Protein AF-A0A1G9CYZ0-F1 (afdb_monomer_lite)

Sequence (69 aa):
MQDELENLKEQVKSLLSDCLNQWLQSLSQDHPNDILARLSQMALQLSTAHTALHTASALCATPSGDGSS

Secondary structure (DSSP, 8-state):
-HHHHHHHHHHHHHHHHHHHHHHHHHHTSS-HHHHHHHHHHHHHHHHHHHHHHHHHHHHHTS-------

Organism: NCBI:txid137658

Foldseek 3Di:
DVVVLVVLVVVLVVLVVVLVVVLVVLVPDPDVVVSVVSNVVSVVVNVVSVVVNVVVVVVVPPDCDDDDD

pLDDT: mean 74.24, std 10.12, range [46.69, 86.5]

Radius of gyration: 17.85 Å; chains: 1; bounding box: 33×15×64 Å

Structure (mmCIF, N/CA/C/O backbone):
data_AF-A0A1G9CYZ0-F1
#
_entry.id   AF-A0A1G9CYZ0-F1
#
loop_
_atom_site.group_PDB
_atom_site.id
_atom_site.type_symbol
_atom_site.label_atom_id
_atom_site.label_alt_id
_atom_site.label_comp_id
_atom_site.label_asym_id
_atom_site.label_entity_id
_atom_site.label_seq_id
_atom_site.pdbx_PDB_ins_code
_atom_site.Cartn_x
_atom_site.Cartn_y
_atom_site.Cartn_z
_atom_site.occupancy
_atom_site.B_iso_or_equiv
_atom_site.auth_seq_id
_atom_site.auth_comp_id
_atom_site.auth_asym_id
_atom_site.auth_atom_id
_atom_site.pdbx_PDB_model_num
ATOM 1 N N . MET A 1 1 ? -11.463 2.356 19.594 1.00 59.41 1 MET A N 1
ATOM 2 C CA . MET A 1 1 ? -10.937 0.999 19.329 1.00 59.41 1 MET A CA 1
ATOM 3 C C . MET A 1 1 ? -11.464 0.381 18.039 1.00 59.41 1 MET A C 1
ATOM 5 O O . MET A 1 1 ? -10.644 0.128 17.171 1.00 59.41 1 MET A O 1
ATOM 9 N N . GLN A 1 2 ? -12.772 0.137 17.856 1.00 67.69 2 GLN A N 1
ATOM 10 C CA . GLN A 1 2 ? -13.260 -0.506 16.618 1.00 67.69 2 GLN A CA 1
ATOM 11 C C . GLN A 1 2 ? -13.061 0.373 15.366 1.00 67.69 2 GLN A C 1
ATOM 13 O O . GLN A 1 2 ? -12.552 -0.114 14.361 1.00 67.69 2 GLN A O 1
ATOM 18 N N . ASP A 1 3 ? -13.345 1.675 15.460 1.00 76.44 3 ASP A N 1
ATOM 19 C CA . ASP A 1 3 ? -13.124 2.623 14.354 1.00 76.44 3 ASP A CA 1
ATOM 20 C C . ASP A 1 3 ? -11.633 2.835 14.033 1.00 76.44 3 ASP A C 1
ATOM 22 O O . ASP A 1 3 ? -11.249 2.988 12.878 1.00 76.44 3 ASP A O 1
ATOM 26 N N . GLU A 1 4 ? -10.764 2.795 15.047 1.00 76.94 4 GLU A N 1
ATOM 27 C CA . GLU A 1 4 ? -9.307 2.905 14.873 1.00 76.94 4 GLU A CA 1
ATOM 28 C C . GLU A 1 4 ? -8.726 1.662 14.192 1.00 76.94 4 GLU A C 1
ATOM 30 O O . GLU A 1 4 ? -7.817 1.776 13.372 1.00 76.94 4 GLU A O 1
ATOM 35 N N . LEU A 1 5 ? -9.272 0.482 14.499 1.00 74.88 5 LEU A N 1
ATOM 36 C CA . LEU A 1 5 ? -8.879 -0.773 13.869 1.00 74.88 5 LEU A CA 1
ATOM 37 C C . LEU A 1 5 ? -9.317 -0.831 12.400 1.00 74.88 5 LEU A C 1
ATOM 39 O O . LEU A 1 5 ? -8.534 -1.254 11.550 1.00 74.88 5 LEU A O 1
ATOM 43 N N . GLU A 1 6 ? -10.537 -0.386 12.084 1.00 77.44 6 GLU A N 1
ATOM 44 C CA . GLU A 1 6 ? -10.996 -0.289 10.692 1.00 77.44 6 GLU A CA 1
ATOM 45 C C . GLU A 1 6 ? -10.187 0.752 9.905 1.00 77.44 6 GLU A C 1
ATOM 47 O O . GLU A 1 6 ? -9.751 0.463 8.791 1.00 77.44 6 GLU A O 1
ATOM 52 N N . ASN A 1 7 ? -9.862 1.898 10.510 1.00 81.12 7 ASN A N 1
ATOM 53 C CA . ASN A 1 7 ? -8.981 2.895 9.899 1.00 81.12 7 ASN A CA 1
ATOM 54 C C . ASN A 1 7 ? -7.569 2.330 9.640 1.00 81.12 7 ASN A C 1
ATOM 56 O O . ASN A 1 7 ? -7.023 2.460 8.544 1.00 81.12 7 ASN A O 1
ATOM 60 N N . LEU A 1 8 ? -6.981 1.624 10.611 1.00 78.69 8 LEU A N 1
ATOM 61 C CA . LEU A 1 8 ? -5.676 0.981 10.439 1.00 78.69 8 LEU A CA 1
ATOM 62 C C . LEU A 1 8 ? -5.705 -0.075 9.323 1.00 78.69 8 LEU A C 1
ATOM 64 O O . LEU A 1 8 ? -4.775 -0.174 8.524 1.00 78.69 8 LEU A O 1
ATOM 68 N N . LYS A 1 9 ? -6.791 -0.843 9.226 1.00 77.94 9 LYS A N 1
ATOM 69 C CA . LYS A 1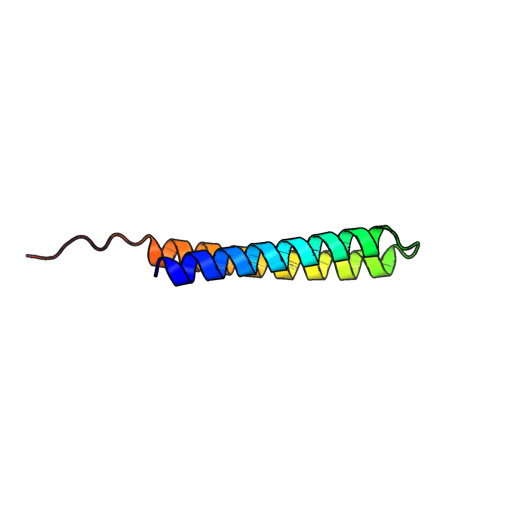 9 ? -7.006 -1.837 8.168 1.00 77.94 9 LYS A CA 1
ATOM 70 C C . LYS A 1 9 ? -7.131 -1.193 6.786 1.00 77.94 9 LYS A C 1
ATOM 72 O O . LYS A 1 9 ? -6.584 -1.737 5.827 1.00 77.94 9 LYS A O 1
ATOM 77 N N . GLU A 1 10 ? -7.804 -0.053 6.661 1.00 83.56 10 GLU A N 1
ATOM 78 C CA . GLU A 1 10 ? -7.847 0.712 5.408 1.00 83.56 10 GLU A CA 1
ATOM 79 C C . GLU A 1 10 ? -6.470 1.264 5.025 1.00 83.56 10 GLU A C 1
ATOM 81 O O . GLU A 1 10 ? -6.046 1.099 3.879 1.00 83.56 10 GLU A O 1
ATOM 86 N N . GLN A 1 11 ? -5.722 1.814 5.983 1.00 81.56 11 GLN A N 1
ATOM 87 C CA . GLN A 1 11 ? -4.356 2.297 5.752 1.00 81.56 11 GLN A CA 1
ATOM 88 C C . GLN A 1 11 ? -3.417 1.172 5.297 1.00 81.56 11 GLN A C 1
ATOM 90 O O . GLN A 1 11 ? -2.656 1.345 4.344 1.00 81.56 11 GLN A O 1
ATOM 95 N N . VAL A 1 12 ? -3.506 -0.011 5.913 1.00 80.94 12 VAL A N 1
ATOM 96 C CA . VAL A 1 12 ? -2.716 -1.188 5.516 1.00 80.94 12 VAL A CA 1
ATOM 97 C C . VAL A 1 12 ? -3.099 -1.667 4.114 1.00 80.94 12 VAL A C 1
ATOM 99 O O . VAL A 1 1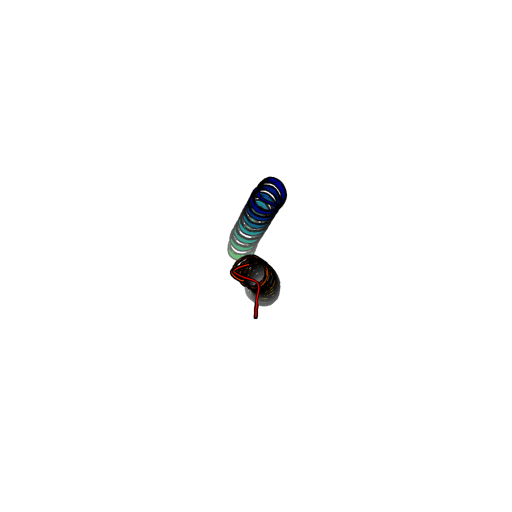2 ? -2.214 -1.991 3.323 1.00 80.94 12 VAL A O 1
ATOM 102 N N . LYS A 1 13 ? -4.393 -1.677 3.765 1.00 81.69 13 LYS A N 1
ATOM 103 C CA . LYS A 1 13 ? -4.846 -2.016 2.405 1.00 81.69 13 LYS A CA 1
ATOM 104 C C . LYS A 1 13 ? -4.317 -1.031 1.364 1.00 81.69 13 LYS A C 1
ATOM 106 O O . LYS A 1 13 ? -3.853 -1.469 0.313 1.00 81.69 13 LYS A O 1
ATOM 111 N N . SER A 1 14 ? -4.363 0.269 1.657 1.00 86.50 14 SER A N 1
ATOM 112 C CA . SER A 1 14 ? -3.824 1.308 0.773 1.00 86.50 14 SER A CA 1
ATOM 113 C C . SER A 1 14 ? -2.325 1.115 0.559 1.00 86.50 14 SER A C 1
ATOM 115 O O . SER A 1 14 ? -1.867 1.041 -0.578 1.00 86.50 14 SER A O 1
ATOM 117 N N . LEU A 1 15 ? -1.571 0.927 1.646 1.00 83.31 15 LEU A N 1
ATOM 118 C CA . LEU A 1 15 ? -0.127 0.713 1.593 1.00 83.31 15 LEU A CA 1
ATOM 119 C C . LEU A 1 15 ? 0.244 -0.546 0.793 1.00 83.31 15 LEU A C 1
ATOM 121 O O . LEU A 1 15 ? 1.202 -0.535 0.019 1.00 83.31 15 LEU A O 1
ATOM 125 N N . LEU A 1 16 ? -0.523 -1.628 0.959 1.00 83.12 16 LEU A N 1
ATOM 126 C CA . LEU A 1 16 ? -0.335 -2.869 0.211 1.00 83.12 16 LEU A CA 1
ATOM 127 C C . LEU A 1 16 ? -0.585 -2.657 -1.287 1.00 83.12 16 LEU A C 1
ATOM 129 O O . LEU A 1 16 ? 0.214 -3.103 -2.108 1.00 83.12 16 LEU A O 1
ATOM 133 N N . SER A 1 17 ? -1.665 -1.957 -1.641 1.00 83.12 17 SER A N 1
ATOM 134 C CA . SER A 1 17 ? -1.996 -1.631 -3.031 1.00 83.12 17 SER A CA 1
ATOM 135 C C . SER A 1 17 ? -0.893 -0.799 -3.693 1.00 83.12 17 SER A C 1
ATOM 137 O O . SER A 1 17 ? -0.470 -1.105 -4.809 1.00 83.12 17 SER A O 1
ATOM 139 N N . ASP A 1 18 ? -0.366 0.205 -2.992 1.00 85.94 18 ASP A N 1
ATOM 140 C CA . ASP A 1 18 ? 0.718 1.049 -3.499 1.00 85.94 18 ASP A CA 1
ATOM 141 C C . ASP A 1 18 ? 2.028 0.274 -3.673 1.00 85.94 18 ASP A C 1
ATOM 143 O O . ASP A 1 18 ? 2.720 0.451 -4.680 1.00 85.94 18 ASP A O 1
ATOM 147 N N . CYS A 1 19 ? 2.353 -0.629 -2.740 1.00 81.50 19 CYS A N 1
ATOM 148 C CA . CYS A 1 19 ? 3.511 -1.516 -2.874 1.00 81.50 19 CYS A CA 1
ATOM 149 C C . CYS A 1 19 ? 3.374 -2.443 -4.086 1.00 81.50 19 CYS A C 1
ATOM 151 O O . CYS A 1 19 ? 4.311 -2.568 -4.870 1.00 81.50 19 CYS A O 1
ATOM 153 N N . LEU A 1 20 ? 2.206 -3.064 -4.277 1.00 81.19 20 LEU A N 1
ATOM 154 C CA . LEU A 1 20 ? 1.960 -3.964 -5.407 1.00 81.19 20 LEU A CA 1
ATOM 155 C C . LEU A 1 20 ? 2.046 -3.230 -6.751 1.00 81.19 20 LEU A C 1
ATOM 157 O O . LEU A 1 20 ? 2.663 -3.739 -7.686 1.00 81.19 20 LEU A O 1
ATOM 161 N N . ASN A 1 21 ? 1.498 -2.016 -6.840 1.00 82.50 21 ASN A N 1
ATOM 162 C CA . ASN A 1 21 ? 1.608 -1.188 -8.041 1.00 82.50 21 ASN A CA 1
ATOM 163 C C . ASN A 1 21 ? 3.059 -0.782 -8.327 1.00 82.50 21 ASN A C 1
ATOM 165 O O . ASN A 1 21 ? 3.505 -0.853 -9.473 1.00 82.50 21 ASN A O 1
ATOM 169 N N . GLN A 1 22 ? 3.829 -0.406 -7.301 1.00 81.44 22 GLN A N 1
ATOM 170 C CA . GLN A 1 22 ? 5.251 -0.099 -7.470 1.00 81.44 22 GLN A CA 1
ATOM 171 C C . GLN A 1 22 ? 6.086 -1.328 -7.842 1.00 81.44 22 GLN A C 1
ATOM 173 O O . GLN A 1 22 ? 7.030 -1.198 -8.627 1.00 81.44 22 GLN A O 1
ATOM 178 N N . TRP A 1 23 ? 5.744 -2.514 -7.332 1.00 78.06 23 TRP A N 1
ATOM 179 C CA . TRP A 1 23 ? 6.332 -3.783 -7.765 1.00 78.06 23 TRP A CA 1
ATOM 180 C C . TRP A 1 23 ? 6.041 -4.067 -9.228 1.00 78.06 23 TRP A C 1
ATOM 182 O O . TRP A 1 23 ? 6.980 -4.321 -9.978 1.00 78.06 23 TRP A O 1
ATOM 192 N N . LEU A 1 24 ? 4.784 -3.948 -9.653 1.00 80.12 24 LEU A N 1
ATOM 193 C CA . LEU A 1 24 ? 4.392 -4.150 -11.046 1.00 80.12 24 LEU A CA 1
ATOM 194 C C . LEU A 1 24 ? 5.144 -3.192 -11.981 1.00 80.12 24 LEU A C 1
ATOM 196 O O . LEU A 1 24 ? 5.706 -3.621 -12.986 1.00 80.12 24 LEU A O 1
ATOM 200 N N . GLN A 1 25 ? 5.211 -1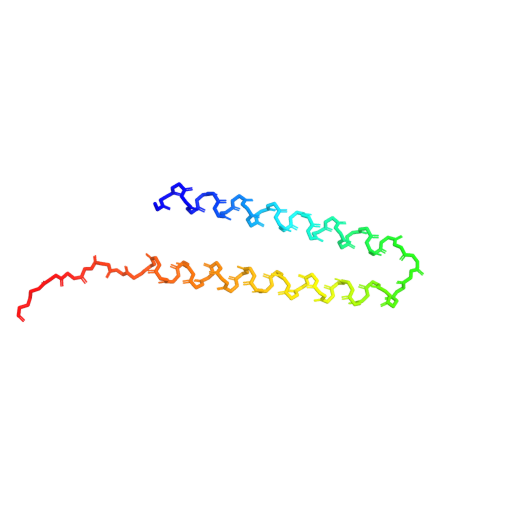.906 -11.622 1.00 80.06 25 GLN A N 1
ATOM 201 C CA . GLN A 1 25 ? 5.941 -0.911 -12.407 1.00 80.06 25 GLN A CA 1
ATOM 202 C C . GLN A 1 25 ? 7.441 -1.190 -12.449 1.00 80.06 25 GLN A C 1
ATOM 204 O O . GLN A 1 25 ? 8.046 -1.078 -13.510 1.00 80.06 25 GLN A O 1
ATOM 209 N N . SER A 1 26 ? 8.042 -1.573 -11.322 1.00 76.00 26 SER A N 1
ATOM 210 C CA . SER A 1 26 ? 9.470 -1.892 -11.283 1.00 76.00 26 SER A CA 1
ATOM 211 C C . SER A 1 26 ? 9.759 -3.114 -12.154 1.00 76.00 26 SER A C 1
ATOM 213 O O . SER A 1 26 ? 10.617 -3.037 -13.017 1.00 76.00 26 SER A O 1
ATOM 215 N N . LEU A 1 27 ? 8.980 -4.192 -12.025 1.00 72.69 27 LEU A N 1
ATOM 216 C CA . LEU A 1 27 ? 9.117 -5.402 -12.847 1.00 72.69 27 LEU A CA 1
ATOM 217 C C . LEU A 1 27 ? 8.885 -5.158 -14.346 1.00 72.69 27 LEU A C 1
ATOM 219 O O . LEU A 1 27 ? 9.406 -5.907 -15.164 1.00 72.69 27 LEU A O 1
ATOM 223 N N . SER A 1 28 ? 8.116 -4.128 -14.711 1.00 74.56 28 SER A N 1
ATOM 224 C CA . SER A 1 28 ? 7.897 -3.742 -16.110 1.00 74.56 28 SER A CA 1
ATOM 225 C C . SER A 1 28 ? 9.057 -2.958 -16.741 1.00 74.56 28 SER A C 1
ATOM 227 O O . SER A 1 28 ? 9.044 -2.742 -17.950 1.00 74.56 28 SER A O 1
ATOM 229 N N . GLN A 1 29 ? 10.044 -2.515 -15.951 1.00 68.38 29 GLN A N 1
ATOM 230 C CA . GLN A 1 29 ? 11.221 -1.808 -16.460 1.00 68.38 29 GLN A CA 1
ATOM 231 C C . GLN A 1 29 ? 12.363 -2.785 -16.783 1.00 68.38 29 GLN A C 1
ATOM 233 O O . GLN A 1 29 ? 12.581 -3.771 -16.091 1.00 68.38 29 GLN A O 1
ATOM 238 N N . ASP A 1 30 ? 13.138 -2.491 -17.826 1.00 63.94 30 ASP A N 1
ATOM 239 C CA . ASP A 1 30 ? 14.206 -3.359 -18.363 1.00 63.94 30 ASP A CA 1
ATOM 240 C C . ASP A 1 30 ? 15.535 -3.277 -17.564 1.00 63.94 30 ASP A C 1
ATOM 242 O O . ASP A 1 30 ? 16.629 -3.518 -18.081 1.00 63.94 30 ASP A O 1
ATOM 246 N N . HIS A 1 31 ? 15.484 -2.863 -16.291 1.00 66.19 31 HIS A N 1
ATOM 247 C CA . HIS A 1 31 ? 16.666 -2.583 -15.458 1.00 66.19 31 HIS A CA 1
ATOM 248 C C . HIS A 1 31 ? 16.687 -3.441 -14.179 1.00 66.19 31 HIS A C 1
ATOM 250 O O . HIS A 1 31 ? 16.344 -2.970 -13.094 1.00 66.19 31 HIS A O 1
ATOM 256 N N . PRO A 1 32 ? 17.121 -4.713 -14.273 1.00 66.12 32 PRO A N 1
ATOM 257 C CA . PRO A 1 32 ? 16.986 -5.712 -13.205 1.00 66.12 32 PRO A CA 1
ATOM 258 C C . PRO A 1 32 ? 17.710 -5.373 -11.892 1.00 66.12 32 PRO A C 1
ATOM 260 O O . PRO A 1 32 ? 17.252 -5.781 -10.824 1.00 66.12 32 PRO A O 1
ATOM 263 N N . ASN A 1 33 ? 18.807 -4.611 -11.935 1.00 69.12 33 ASN A N 1
ATOM 264 C CA . ASN A 1 33 ? 19.574 -4.277 -10.728 1.00 69.12 33 ASN A CA 1
ATOM 265 C C . ASN A 1 33 ? 18.870 -3.243 -9.833 1.00 69.12 33 ASN A C 1
ATOM 267 O O . ASN A 1 33 ? 18.857 -3.408 -8.613 1.00 69.12 33 ASN A O 1
ATOM 271 N N . ASP A 1 34 ? 18.225 -2.231 -10.417 1.00 69.50 34 ASP A N 1
ATOM 272 C CA . ASP A 1 34 ? 17.490 -1.212 -9.650 1.00 69.50 34 ASP A CA 1
ATOM 273 C C . ASP A 1 34 ? 16.161 -1.759 -9.115 1.00 69.50 34 ASP A C 1
ATOM 275 O O . ASP A 1 34 ? 15.691 -1.377 -8.039 1.00 69.50 34 ASP A O 1
ATOM 279 N N . ILE A 1 35 ? 15.590 -2.732 -9.827 1.00 73.69 35 ILE A N 1
ATOM 280 C CA . ILE A 1 35 ? 14.389 -3.456 -9.415 1.00 73.69 35 ILE A CA 1
ATOM 281 C C . ILE A 1 35 ? 14.653 -4.205 -8.113 1.00 73.69 35 ILE A C 1
ATOM 283 O O . ILE A 1 35 ? 13.882 -4.061 -7.171 1.00 73.69 35 ILE A O 1
ATOM 287 N N . LEU A 1 36 ? 15.752 -4.954 -8.006 1.00 73.19 36 LEU A N 1
ATOM 288 C CA . LEU A 1 36 ? 16.004 -5.816 -6.848 1.00 73.19 36 LEU A CA 1
ATOM 289 C C . LEU A 1 36 ? 16.146 -5.024 -5.536 1.00 73.19 36 LEU A C 1
ATOM 291 O O . LEU A 1 36 ? 15.581 -5.415 -4.511 1.00 73.19 36 LEU A O 1
ATOM 295 N N . ALA A 1 37 ? 16.835 -3.880 -5.574 1.00 77.88 37 ALA A N 1
ATOM 296 C CA . ALA A 1 37 ? 16.967 -2.981 -4.426 1.00 77.88 37 ALA A CA 1
ATOM 297 C C . ALA A 1 37 ? 15.611 -2.386 -4.012 1.00 77.88 37 ALA A C 1
ATOM 299 O O . ALA A 1 37 ? 15.246 -2.399 -2.833 1.00 77.88 37 ALA A O 1
ATOM 300 N N . ARG A 1 38 ? 14.823 -1.932 -4.993 1.00 76.06 38 ARG A N 1
ATOM 301 C CA . ARG A 1 38 ? 13.509 -1.322 -4.768 1.00 76.06 38 ARG A CA 1
ATOM 302 C C . ARG A 1 38 ? 12.481 -2.343 -4.266 1.00 76.06 38 ARG A C 1
ATOM 304 O O . ARG A 1 38 ? 11.738 -2.055 -3.327 1.00 76.06 38 ARG A O 1
ATOM 311 N N . LEU A 1 39 ? 12.489 -3.559 -4.820 1.00 77.88 39 LEU A N 1
ATOM 312 C CA . LEU A 1 39 ? 11.683 -4.691 -4.352 1.00 77.88 39 LEU A CA 1
ATOM 313 C C . LEU A 1 39 ? 12.017 -5.042 -2.893 1.00 77.88 39 LEU A C 1
ATOM 315 O O . LEU A 1 39 ? 11.106 -5.192 -2.077 1.00 77.88 39 LEU A O 1
ATOM 319 N N . SER A 1 40 ? 13.310 -5.116 -2.561 1.00 80.06 40 SER A N 1
ATOM 320 C CA . SER A 1 40 ? 13.794 -5.442 -1.212 1.00 80.06 40 SER A CA 1
ATOM 321 C C . SER A 1 40 ? 13.375 -4.394 -0.180 1.00 80.06 40 SER A C 1
ATOM 323 O O . SER A 1 40 ? 12.928 -4.741 0.914 1.00 80.06 40 SER A O 1
ATOM 325 N N . GLN A 1 41 ? 13.455 -3.109 -0.534 1.00 83.00 41 GLN A N 1
ATOM 326 C CA . GLN A 1 41 ? 13.016 -2.018 0.335 1.00 83.00 41 GLN A CA 1
ATOM 327 C C . GLN A 1 41 ? 11.507 -2.083 0.618 1.00 83.00 41 GLN A C 1
ATOM 329 O O . GLN A 1 41 ? 11.095 -1.965 1.772 1.00 83.00 41 GLN A O 1
ATOM 334 N N . MET A 1 42 ? 10.683 -2.340 -0.402 1.00 78.75 42 MET A N 1
ATOM 335 C CA . MET A 1 42 ? 9.235 -2.509 -0.221 1.00 78.75 42 MET A CA 1
ATOM 336 C C . MET A 1 42 ? 8.889 -3.724 0.643 1.00 78.75 42 MET A C 1
ATOM 338 O O . MET A 1 42 ? 8.032 -3.623 1.520 1.00 78.75 42 MET A O 1
ATOM 342 N N . ALA A 1 43 ? 9.583 -4.852 0.459 1.00 81.00 43 ALA A N 1
ATOM 343 C CA . ALA A 1 43 ? 9.399 -6.032 1.304 1.00 81.00 43 ALA A CA 1
ATOM 344 C C . ALA A 1 43 ? 9.684 -5.723 2.787 1.00 81.00 43 ALA A C 1
ATOM 346 O O . ALA A 1 43 ? 8.947 -6.164 3.671 1.00 81.00 43 ALA A O 1
ATOM 347 N N . LEU A 1 44 ? 10.710 -4.910 3.066 1.00 84.75 44 LEU A N 1
ATOM 348 C CA . LEU A 1 44 ? 11.049 -4.475 4.421 1.00 84.75 44 LEU A CA 1
ATOM 349 C C . LEU A 1 44 ? 9.951 -3.588 5.038 1.00 84.75 44 LEU A C 1
ATOM 351 O O . LEU A 1 44 ? 9.580 -3.774 6.201 1.00 84.75 44 LEU A O 1
ATOM 355 N N . GLN A 1 45 ? 9.402 -2.651 4.257 1.00 83.06 45 GLN A N 1
ATOM 356 C CA . GLN A 1 45 ? 8.312 -1.774 4.700 1.00 83.06 45 GLN A CA 1
ATOM 357 C C . GLN A 1 45 ? 7.044 -2.575 5.018 1.00 83.06 45 GLN A C 1
ATOM 359 O O . GLN A 1 45 ? 6.435 -2.369 6.068 1.00 83.06 45 GLN A O 1
ATOM 364 N N . LEU A 1 46 ? 6.698 -3.544 4.167 1.00 81.19 46 LEU A N 1
ATOM 365 C CA . LEU A 1 46 ? 5.575 -4.459 4.382 1.00 81.19 46 LEU A CA 1
ATOM 366 C C . LEU A 1 46 ? 5.757 -5.331 5.626 1.00 81.19 46 LEU A C 1
ATOM 368 O O . LEU A 1 46 ? 4.831 -5.454 6.425 1.00 81.19 46 LEU A O 1
ATOM 372 N N . SER A 1 47 ? 6.953 -5.887 5.831 1.00 83.19 47 SER A N 1
ATOM 373 C CA . SER A 1 47 ? 7.269 -6.685 7.023 1.00 83.19 47 SER A CA 1
ATOM 374 C C . SER A 1 47 ? 7.153 -5.864 8.312 1.00 83.19 47 SER A C 1
ATOM 376 O O . SER A 1 47 ? 6.578 -6.316 9.307 1.00 83.19 47 SER A O 1
ATOM 378 N N . THR A 1 48 ? 7.624 -4.615 8.279 1.00 83.31 48 THR A N 1
ATOM 379 C CA . THR A 1 48 ? 7.518 -3.686 9.412 1.00 83.31 48 THR A CA 1
ATOM 380 C C . THR A 1 48 ? 6.060 -3.350 9.717 1.00 83.31 48 THR A C 1
ATOM 382 O O . THR A 1 48 ? 5.635 -3.454 10.867 1.00 83.31 48 THR A O 1
ATOM 385 N N . ALA A 1 49 ? 5.271 -3.015 8.691 1.00 81.19 49 ALA A N 1
ATOM 386 C CA . ALA A 1 49 ? 3.848 -2.720 8.840 1.00 81.19 49 ALA A CA 1
ATOM 387 C C . ALA A 1 49 ? 3.062 -3.934 9.366 1.00 81.19 49 ALA A C 1
ATOM 389 O O . ALA A 1 49 ? 2.249 -3.795 10.277 1.00 81.19 49 ALA A O 1
ATOM 390 N N . HIS A 1 50 ? 3.353 -5.135 8.857 1.00 81.31 50 HIS A N 1
ATOM 391 C CA . HIS A 1 50 ? 2.755 -6.380 9.336 1.00 81.31 50 HIS A CA 1
ATOM 392 C C . HIS A 1 50 ? 3.106 -6.656 10.803 1.00 81.31 50 HIS A C 1
ATOM 394 O O . HIS A 1 50 ? 2.232 -6.996 11.594 1.00 81.31 50 HIS A O 1
ATOM 400 N N . THR A 1 51 ? 4.369 -6.477 11.194 1.00 81.75 51 THR A N 1
ATOM 401 C CA . THR A 1 51 ? 4.815 -6.684 12.581 1.00 81.75 51 THR A CA 1
ATOM 402 C C . THR A 1 51 ? 4.172 -5.676 13.530 1.00 81.75 51 THR A C 1
ATOM 404 O O . THR A 1 51 ? 3.731 -6.051 14.618 1.00 81.75 51 THR A O 1
ATOM 407 N N . ALA A 1 52 ? 4.061 -4.411 13.114 1.00 78.62 52 ALA A N 1
ATOM 408 C CA . ALA A 1 52 ? 3.370 -3.375 13.873 1.00 78.62 52 ALA A CA 1
ATOM 409 C C . ALA A 1 52 ? 1.879 -3.705 14.044 1.00 78.62 52 ALA A C 1
ATOM 411 O O . ALA A 1 52 ? 1.366 -3.640 15.159 1.00 78.62 52 ALA A O 1
ATOM 412 N N . LEU A 1 53 ? 1.208 -4.142 12.973 1.00 79.12 53 LEU A N 1
ATOM 413 C CA . LEU A 1 53 ? -0.192 -4.564 13.011 1.00 79.12 53 LEU A CA 1
ATOM 414 C C . LEU A 1 53 ? -0.393 -5.794 13.906 1.00 79.12 53 LEU A C 1
ATOM 416 O O . LEU A 1 53 ? -1.301 -5.813 14.732 1.00 79.12 53 LEU A O 1
ATOM 420 N N . HIS A 1 54 ? 0.474 -6.801 13.785 1.00 79.19 54 HIS A N 1
ATOM 421 C CA . HIS A 1 54 ? 0.431 -8.006 14.609 1.00 79.19 54 HIS A CA 1
ATOM 422 C C . HIS A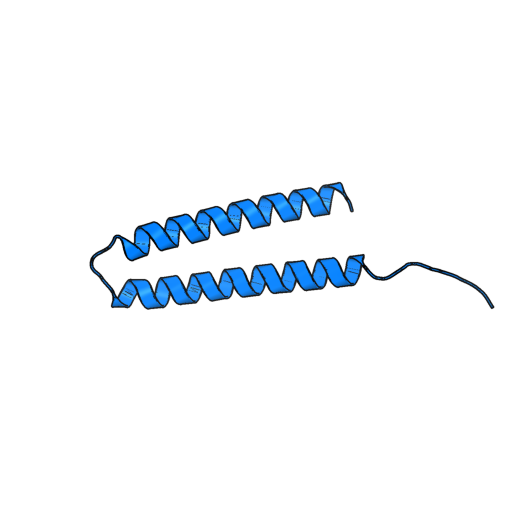 1 54 ? 0.630 -7.667 16.091 1.00 79.19 54 HIS A C 1
ATOM 424 O O . HIS A 1 54 ? -0.140 -8.117 16.936 1.00 79.19 54 HIS A O 1
ATOM 430 N N . THR A 1 55 ? 1.613 -6.822 16.406 1.00 78.12 55 THR A N 1
ATOM 431 C CA . THR A 1 55 ? 1.884 -6.360 17.775 1.00 78.12 55 THR A CA 1
ATOM 432 C C . THR A 1 55 ? 0.708 -5.567 18.337 1.00 78.12 55 THR A C 1
ATOM 434 O O . THR A 1 55 ? 0.265 -5.846 19.448 1.00 78.12 55 THR A O 1
ATOM 437 N N . ALA A 1 56 ? 0.150 -4.635 17.561 1.00 73.38 56 ALA A N 1
ATOM 438 C CA . ALA A 1 56 ? -1.044 -3.888 17.948 1.00 73.38 56 ALA A CA 1
ATOM 439 C C . ALA A 1 56 ? -2.233 -4.828 18.203 1.00 73.38 56 ALA A C 1
ATOM 441 O O . ALA A 1 56 ? -2.910 -4.700 19.220 1.00 73.38 56 ALA A O 1
ATOM 442 N N . SER A 1 57 ? -2.436 -5.834 17.345 1.00 73.88 57 SER A N 1
ATOM 443 C CA . SER A 1 57 ? -3.497 -6.827 17.531 1.00 73.88 57 SER A CA 1
ATOM 444 C C . SER A 1 57 ? -3.298 -7.673 18.792 1.00 7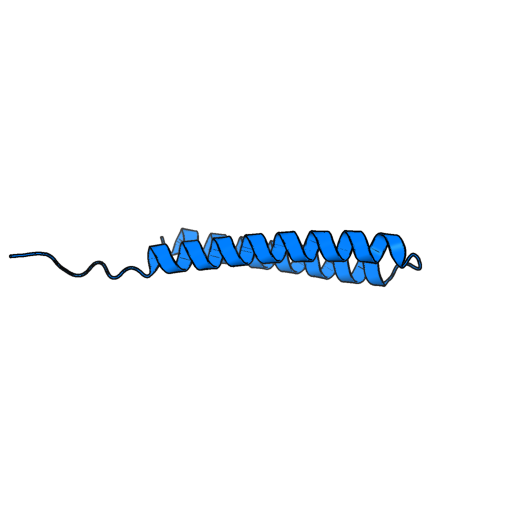3.88 57 SER A C 1
ATOM 446 O O . SER A 1 57 ? -4.258 -7.907 19.517 1.00 73.88 57 SER A O 1
ATOM 448 N N . ALA A 1 58 ? -2.060 -8.072 19.101 1.00 75.88 58 ALA A N 1
ATOM 449 C CA . ALA A 1 58 ? -1.736 -8.866 20.282 1.00 75.88 58 ALA A CA 1
ATOM 450 C C . ALA A 1 58 ? -1.941 -8.070 21.581 1.00 75.88 58 ALA A C 1
ATOM 452 O O . ALA A 1 58 ? -2.432 -8.615 22.566 1.00 75.88 58 ALA A O 1
ATOM 453 N N . LEU A 1 59 ? -1.621 -6.771 21.570 1.00 73.62 59 LEU A N 1
ATOM 454 C CA . LEU A 1 59 ? -1.888 -5.863 22.688 1.00 73.62 59 LEU A CA 1
ATOM 455 C C . LEU A 1 59 ? -3.398 -5.678 22.913 1.00 73.62 59 LEU A C 1
ATOM 457 O O . LEU A 1 59 ? -3.858 -5.722 24.054 1.00 73.62 59 LEU A O 1
ATOM 461 N N . CYS A 1 60 ? -4.178 -5.550 21.835 1.00 63.66 60 CYS A N 1
ATOM 462 C CA . CYS A 1 60 ? -5.640 -5.463 21.895 1.00 63.66 60 CYS A CA 1
ATOM 463 C C . CYS A 1 60 ? -6.331 -6.796 22.240 1.00 63.66 60 CYS A C 1
ATOM 465 O O . CYS A 1 60 ? -7.459 -6.779 22.721 1.00 63.66 60 CYS A O 1
ATOM 467 N N . ALA A 1 61 ? -5.679 -7.940 22.005 1.00 60.09 61 ALA A N 1
ATOM 468 C CA . ALA A 1 61 ? -6.211 -9.273 22.293 1.00 60.09 61 ALA A CA 1
ATOM 469 C C . ALA A 1 61 ? -5.967 -9.739 23.738 1.00 60.09 61 ALA A C 1
ATOM 471 O O . ALA A 1 61 ? -6.341 -10.862 24.079 1.00 60.09 61 ALA A O 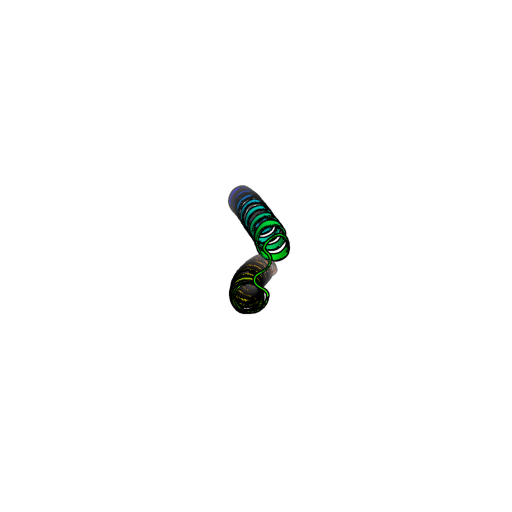1
ATOM 472 N N . THR A 1 62 ? -5.356 -8.914 24.597 1.00 54.28 62 THR A N 1
ATOM 473 C CA . THR A 1 62 ? -5.267 -9.245 26.023 1.00 54.28 62 THR A CA 1
ATOM 474 C C . THR A 1 62 ? -6.679 -9.291 26.620 1.00 54.28 62 THR A C 1
ATOM 476 O O . THR A 1 62 ? -7.398 -8.288 26.575 1.00 54.28 62 THR A O 1
ATOM 479 N N . PRO A 1 63 ? -7.134 -10.442 27.154 1.00 51.28 63 PRO A N 1
ATOM 480 C CA . PRO A 1 63 ? -8.414 -10.496 27.828 1.00 51.28 63 PRO A CA 1
ATOM 481 C C . PRO A 1 63 ? -8.307 -9.636 29.084 1.00 51.28 63 PRO A C 1
ATOM 483 O O . PRO A 1 63 ? -7.606 -9.968 30.037 1.00 51.28 63 PRO A O 1
ATOM 486 N N . SER A 1 64 ? -9.022 -8.516 29.076 1.00 55.41 64 SER A N 1
ATOM 487 C CA . SER A 1 64 ? -9.506 -7.920 30.312 1.00 55.41 64 SER A CA 1
ATOM 488 C C . SER A 1 64 ? -10.527 -8.890 30.905 1.00 55.41 64 SER A C 1
ATOM 490 O O . SER A 1 64 ? -11.683 -8.918 30.496 1.00 55.41 64 SER A O 1
ATOM 492 N N . GLY A 1 65 ? -10.062 -9.732 31.818 1.00 48.16 65 GLY A N 1
ATOM 493 C CA . GLY A 1 65 ? -10.869 -10.549 32.713 1.00 48.16 65 GLY A CA 1
ATOM 494 C C . GLY A 1 65 ? -9.930 -11.140 33.760 1.00 48.16 65 GLY A C 1
ATOM 495 O O . GLY A 1 65 ? -8.933 -11.755 33.407 1.00 48.16 65 GLY A O 1
ATOM 496 N N . ASP A 1 66 ? -10.123 -10.969 35.055 1.00 50.56 66 ASP A N 1
ATOM 497 C CA . ASP A 1 66 ? -11.126 -10.226 35.805 1.00 50.56 66 ASP A CA 1
ATOM 498 C C . ASP A 1 66 ? -10.527 -10.013 37.211 1.00 50.56 66 ASP A C 1
ATOM 500 O O . ASP A 1 66 ? -9.538 -10.658 37.575 1.00 50.56 66 ASP A O 1
ATOM 504 N N . GLY A 1 67 ? -11.074 -9.079 37.981 1.00 58.09 67 GLY A N 1
ATOM 505 C CA . GLY A 1 67 ? -10.582 -8.745 39.318 1.00 58.09 67 GLY A CA 1
ATOM 506 C C . GLY A 1 67 ? -10.781 -9.830 40.391 1.00 58.09 67 GLY A C 1
ATOM 507 O O . GLY A 1 67 ? -11.554 -10.769 40.229 1.00 58.09 67 GLY A O 1
ATOM 508 N N . SER A 1 68 ? -10.155 -9.560 41.544 1.00 49.72 68 SER A N 1
ATOM 509 C CA . SER A 1 68 ? -10.467 -10.069 42.895 1.00 49.72 68 SER A CA 1
ATOM 510 C C . SER A 1 68 ? -10.002 -11.487 43.262 1.00 49.72 68 SER A C 1
ATOM 512 O O . SER A 1 68 ? -10.626 -12.478 42.895 1.00 49.72 68 SER A O 1
ATOM 514 N N . SER A 1 69 ? -8.976 -11.588 44.116 1.00 46.69 69 SER A N 1
ATOM 515 C CA . SER A 1 69 ? -9.147 -11.655 45.582 1.00 46.69 69 SER A CA 1
ATOM 516 C C . SER A 1 69 ? -7.814 -11.573 46.322 1.00 46.69 69 SER A C 1
ATOM 518 O O . SER A 1 69 ? -6.815 -12.116 45.804 1.00 46.69 69 SER A O 1
#